Protein AF-V7I4C3-F1 (afdb_monomer_lite)

Secondary structure (DSSP, 8-state):
--EEEEE-TTS-EEEEEPPTTS-EEE-TTT--EEE-S-HHHHHHHHHHS-TT-GGGTS-HHHHHHHHHHHHHHHHHHS---

Radius of gyration: 18.16 Å; chains: 1; bounding box: 33×25×61 Å

Foldseek 3Di:
DDWDWDQDPVRDTDTHDDDQFPDWQQAPPPRDTHRRNDPVVVVVVCVPDDVPDCVRNHDPVVVVVVVVVVVVVVVVPPPDD

Sequence (81 aa):
MLYVRTDSENGVTTFTPIKNNNVYIHCLKCNRMEQVVDLLDFVAELGEANLEAKTFDICHECFEEECRLEEEYLEKQKPGK

Structure (mmCIF, N/CA/C/O backbone):
data_AF-V7I4C3-F1
#
_entry.id   AF-V7I4C3-F1
#
loop_
_atom_site.group_PDB
_atom_site.id
_atom_site.type_symbol
_atom_site.label_atom_id
_atom_site.label_alt_id
_atom_site.label_comp_id
_atom_site.label_asym_id
_atom_site.label_entity_id
_atom_site.label_seq_id
_atom_site.pdbx_PDB_ins_code
_atom_site.Cartn_x
_atom_site.Cartn_y
_atom_site.Cartn_z
_atom_site.occupancy
_atom_site.B_iso_or_equiv
_atom_site.auth_seq_id
_atom_site.auth_comp_id
_atom_site.auth_asym_id
_atom_site.auth_atom_id
_atom_site.pdbx_PDB_model_num
ATOM 1 N N . MET A 1 1 ? 14.486 6.161 -5.981 1.00 69.19 1 MET A N 1
ATOM 2 C CA . MET A 1 1 ? 13.851 5.997 -7.310 1.00 69.19 1 MET A CA 1
ATOM 3 C C . MET A 1 1 ? 13.598 4.516 -7.528 1.00 69.19 1 MET A C 1
ATOM 5 O O . MET A 1 1 ? 14.543 3.749 -7.390 1.00 69.19 1 MET A O 1
ATOM 9 N N . LEU A 1 2 ? 12.347 4.127 -7.786 1.00 74.44 2 LEU A N 1
ATOM 10 C CA . LEU A 1 2 ? 11.908 2.730 -7.895 1.00 74.44 2 LEU A CA 1
ATOM 11 C C . LEU A 1 2 ? 11.709 2.319 -9.360 1.00 74.44 2 LEU A C 1
ATOM 13 O O . LEU A 1 2 ? 11.354 3.147 -10.202 1.00 74.44 2 LEU A O 1
ATOM 17 N N . TYR A 1 3 ? 11.918 1.036 -9.650 1.00 81.31 3 TYR A N 1
ATOM 18 C CA . TYR A 1 3 ? 11.748 0.447 -10.979 1.00 81.31 3 TYR A CA 1
ATOM 19 C C . TYR A 1 3 ? 10.959 -0.856 -10.876 1.00 81.31 3 TYR A C 1
ATOM 21 O O . TYR A 1 3 ? 11.224 -1.659 -9.983 1.00 81.31 3 TYR A O 1
ATOM 29 N N . VAL A 1 4 ? 10.048 -1.098 -11.820 1.00 81.19 4 VAL A N 1
ATOM 30 C CA . VAL A 1 4 ? 9.460 -2.429 -12.024 1.00 81.19 4 VAL A CA 1
ATOM 31 C C . VAL A 1 4 ? 10.329 -3.174 -13.021 1.00 81.19 4 VAL A C 1
ATOM 33 O O . VAL A 1 4 ? 10.533 -2.708 -14.146 1.00 81.19 4 VAL A O 1
ATOM 36 N N . ARG A 1 5 ? 10.831 -4.338 -12.609 1.00 87.12 5 ARG A N 1
ATOM 37 C CA . ARG A 1 5 ? 11.392 -5.321 -13.529 1.00 87.12 5 ARG A CA 1
ATOM 38 C C . ARG A 1 5 ? 10.238 -6.116 -14.129 1.00 87.12 5 ARG A C 1
ATOM 40 O O . ARG A 1 5 ? 9.464 -6.713 -13.390 1.00 87.12 5 ARG A O 1
ATOM 47 N N . THR A 1 6 ? 10.140 -6.136 -15.451 1.00 87.38 6 THR A N 1
ATOM 48 C CA . THR A 1 6 ? 9.228 -7.033 -16.166 1.00 87.38 6 THR A CA 1
ATOM 49 C C . THR A 1 6 ? 10.044 -8.011 -16.993 1.00 87.38 6 THR A C 1
ATOM 51 O O . THR A 1 6 ? 10.932 -7.609 -17.747 1.00 87.38 6 THR A O 1
ATOM 54 N N . ASP A 1 7 ? 9.762 -9.298 -16.827 1.00 90.06 7 ASP A N 1
ATOM 55 C CA . ASP A 1 7 ? 10.338 -10.360 -17.639 1.00 90.06 7 ASP A CA 1
ATOM 56 C C . ASP A 1 7 ? 9.246 -10.851 -18.592 1.00 90.06 7 ASP A C 1
ATOM 58 O O . ASP A 1 7 ? 8.216 -11.375 -18.169 1.00 90.06 7 ASP A O 1
ATOM 62 N N . SER A 1 8 ? 9.434 -10.605 -19.886 1.00 87.06 8 SER A N 1
ATOM 63 C CA . SER A 1 8 ? 8.512 -11.091 -20.916 1.00 87.06 8 SER A CA 1
ATOM 64 C C . SER A 1 8 ? 8.710 -12.586 -21.171 1.00 87.06 8 SER A C 1
ATOM 66 O O . SER A 1 8 ? 9.809 -13.113 -20.999 1.00 87.06 8 SER A O 1
ATOM 68 N N . GLU A 1 9 ? 7.674 -13.259 -21.678 1.00 88.44 9 GLU A N 1
ATOM 69 C CA . GLU A 1 9 ? 7.742 -14.679 -22.070 1.00 88.44 9 GLU A CA 1
ATOM 70 C C . GLU A 1 9 ? 8.842 -14.960 -23.111 1.00 88.44 9 GLU A C 1
ATOM 72 O O . GLU A 1 9 ? 9.398 -16.053 -23.161 1.00 88.44 9 GLU A O 1
ATOM 77 N N . ASN A 1 10 ? 9.223 -13.945 -23.892 1.00 90.06 10 ASN A N 1
ATOM 78 C CA . ASN A 1 10 ? 10.289 -14.019 -24.892 1.00 90.06 10 ASN A CA 1
ATOM 79 C C . ASN A 1 10 ? 11.704 -13.839 -24.301 1.00 90.06 10 ASN A C 1
ATOM 81 O O . ASN A 1 10 ? 12.672 -13.731 -25.053 1.00 90.06 10 ASN A O 1
ATOM 85 N N . GLY A 1 11 ? 11.843 -13.755 -22.974 1.00 88.88 11 GLY A N 1
ATOM 86 C CA . GLY A 1 11 ? 13.129 -13.614 -22.283 1.00 88.88 11 GLY A CA 1
ATOM 87 C C . GLY A 1 11 ? 13.711 -12.198 -22.282 1.00 88.88 11 GLY A C 1
ATOM 88 O O . GLY A 1 11 ? 14.846 -12.002 -21.851 1.00 88.88 11 GLY A O 1
ATOM 89 N N . VAL A 1 12 ? 12.958 -11.194 -22.747 1.00 92.19 12 VAL A N 1
ATOM 90 C CA . VAL A 1 12 ? 13.369 -9.787 -22.647 1.00 92.19 12 VAL A CA 1
ATOM 91 C C . VAL A 1 12 ? 13.018 -9.267 -21.260 1.00 92.19 12 VAL A C 1
ATOM 93 O O . VAL A 1 12 ? 11.840 -9.238 -20.894 1.00 92.19 12 VAL A O 1
ATOM 96 N N . THR A 1 13 ? 14.038 -8.819 -20.531 1.00 92.69 13 THR A N 1
ATOM 97 C CA . THR A 1 13 ? 13.892 -8.082 -19.275 1.00 92.69 13 THR A CA 1
ATOM 98 C C . THR A 1 13 ? 13.864 -6.583 -19.555 1.00 92.69 13 THR A C 1
ATOM 100 O O . THR A 1 13 ? 14.772 -6.052 -20.198 1.00 92.69 13 THR A O 1
ATOM 103 N N . THR A 1 14 ? 12.861 -5.878 -19.033 1.00 90.00 14 THR A N 1
ATOM 104 C CA . THR A 1 14 ? 12.829 -4.410 -19.054 1.00 90.00 14 THR A CA 1
ATOM 105 C C . THR A 1 14 ? 12.702 -3.837 -17.648 1.00 90.00 14 THR A C 1
ATOM 107 O O . THR A 1 14 ? 12.096 -4.441 -16.764 1.00 90.00 14 THR A O 1
ATOM 110 N N . PHE A 1 15 ? 13.298 -2.662 -17.444 1.00 87.69 15 PHE A N 1
ATOM 111 C CA . PHE A 1 15 ? 13.203 -1.901 -16.202 1.00 87.69 15 PHE A CA 1
ATOM 112 C C . PHE A 1 15 ? 12.465 -0.600 -16.487 1.00 87.69 15 PHE A C 1
ATOM 114 O O . PHE A 1 15 ? 12.989 0.288 -17.162 1.00 87.69 15 PHE A O 1
ATOM 121 N N . THR A 1 16 ? 11.239 -0.483 -15.986 1.00 83.88 16 THR A N 1
ATOM 122 C CA . THR A 1 16 ? 10.422 0.720 -16.164 1.00 83.88 16 THR A CA 1
ATOM 123 C C . THR A 1 16 ? 10.464 1.557 -14.888 1.00 83.88 16 THR A C 1
ATOM 125 O O . THR A 1 16 ? 10.133 1.035 -13.821 1.00 83.88 16 THR A O 1
ATOM 128 N N . PRO A 1 17 ? 10.871 2.840 -14.952 1.00 81.75 17 PRO A N 1
ATOM 129 C CA . PRO A 1 17 ? 10.858 3.703 -13.780 1.00 81.75 17 PRO A CA 1
ATOM 130 C C . PRO A 1 17 ? 9.418 3.966 -13.346 1.00 81.75 17 PRO A C 1
ATOM 132 O O . PRO A 1 17 ? 8.576 4.352 -14.162 1.00 81.75 17 PRO A O 1
ATOM 135 N N . ILE A 1 18 ? 9.152 3.816 -12.052 1.00 77.38 18 ILE A N 1
ATOM 136 C CA . ILE A 1 18 ? 7.874 4.216 -11.475 1.00 77.38 18 ILE A CA 1
ATOM 137 C C . ILE A 1 18 ? 7.966 5.701 -11.129 1.00 77.38 18 ILE A C 1
ATOM 139 O O . ILE A 1 18 ? 8.839 6.121 -10.369 1.00 77.38 18 ILE A O 1
ATOM 143 N N . LYS A 1 19 ? 7.086 6.508 -11.721 1.00 70.75 19 LYS A N 1
ATOM 144 C CA . LYS A 1 19 ? 6.933 7.932 -11.392 1.00 70.75 19 LYS A CA 1
ATOM 145 C C . LYS A 1 19 ? 5.737 8.092 -10.452 1.00 70.75 19 LYS A C 1
ATOM 147 O O . LYS A 1 19 ? 4.752 7.379 -10.634 1.00 70.75 19 LYS A O 1
ATOM 152 N N . ASN A 1 20 ? 5.794 9.063 -9.535 1.00 62.59 20 ASN A N 1
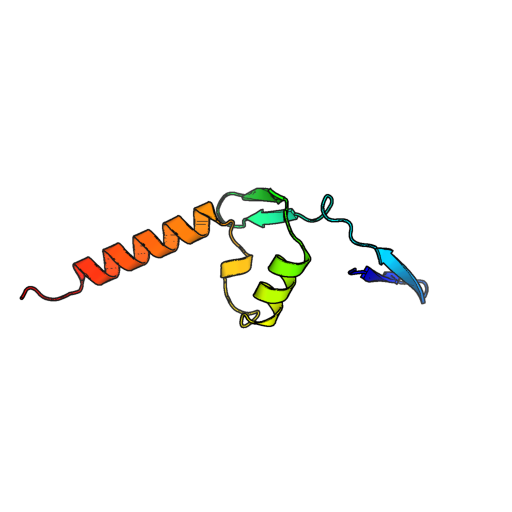ATOM 153 C CA . ASN A 1 20 ? 4.794 9.320 -8.476 1.00 62.59 20 ASN A CA 1
ATOM 154 C C . ASN A 1 20 ? 3.350 9.630 -8.951 1.00 62.59 20 ASN A C 1
ATOM 156 O O . ASN A 1 20 ? 2.509 9.986 -8.143 1.00 62.59 20 ASN A O 1
ATOM 160 N N . ASN A 1 21 ? 3.014 9.460 -10.232 1.00 66.25 21 ASN A N 1
ATOM 161 C CA . ASN A 1 21 ? 1.685 9.772 -10.770 1.00 66.25 21 ASN A CA 1
ATOM 162 C C . ASN A 1 21 ? 0.984 8.604 -11.474 1.00 66.25 21 ASN A C 1
ATOM 164 O O . ASN A 1 21 ? -0.085 8.802 -12.038 1.00 66.25 21 ASN A O 1
ATOM 168 N N . ASN A 1 22 ? 1.573 7.405 -11.468 1.00 73.38 22 ASN A N 1
ATOM 169 C CA . ASN A 1 22 ? 1.035 6.260 -12.214 1.00 73.38 22 ASN A CA 1
ATOM 170 C C . ASN A 1 22 ? 0.745 5.040 -11.327 1.00 73.38 22 ASN A C 1
ATOM 172 O O . ASN A 1 22 ? 0.511 3.953 -11.852 1.00 73.38 22 ASN A O 1
ATOM 176 N N . VAL A 1 23 ? 0.804 5.194 -10.003 1.00 78.31 23 VAL A N 1
ATOM 177 C CA . VAL A 1 23 ? 0.526 4.113 -9.052 1.00 78.31 23 VAL A CA 1
ATOM 178 C C . VAL A 1 23 ? -0.788 4.403 -8.354 1.00 78.31 23 VAL A C 1
ATOM 180 O O . VAL A 1 23 ? -1.003 5.505 -7.851 1.00 78.31 23 VAL A O 1
ATOM 183 N N . TYR A 1 24 ? -1.654 3.398 -8.342 1.00 81.69 24 TYR A N 1
ATOM 184 C CA . TYR A 1 24 ? -2.977 3.475 -7.753 1.00 81.69 24 TYR A CA 1
ATOM 185 C C . TYR A 1 24 ? -3.234 2.229 -6.915 1.00 81.69 24 TYR A C 1
ATOM 187 O O . TYR A 1 24 ? -2.843 1.129 -7.308 1.00 81.69 24 TYR A O 1
ATOM 195 N N . ILE A 1 25 ? -3.924 2.409 -5.797 1.00 80.94 25 ILE A N 1
ATOM 196 C CA . ILE A 1 25 ? -4.450 1.333 -4.964 1.00 80.94 25 ILE A CA 1
ATOM 197 C C . ILE A 1 25 ? -5.898 1.104 -5.377 1.00 80.94 25 ILE A C 1
ATOM 199 O O . ILE A 1 25 ? -6.680 2.051 -5.478 1.00 80.94 25 ILE A O 1
ATOM 203 N N . HIS A 1 26 ? -6.255 -0.155 -5.613 1.00 87.44 26 HIS A N 1
ATOM 204 C CA . HIS A 1 26 ? -7.637 -0.559 -5.824 1.00 87.44 26 HIS A CA 1
ATOM 205 C C . HIS A 1 26 ? -8.232 -1.031 -4.499 1.00 87.44 26 HIS A C 1
ATOM 207 O O . HIS A 1 26 ? -7.841 -2.076 -3.989 1.00 87.44 26 HIS A O 1
ATOM 213 N N . CYS A 1 27 ? -9.187 -0.282 -3.952 1.00 88.81 27 CYS A N 1
ATOM 214 C CA . CYS A 1 27 ? -9.869 -0.675 -2.725 1.00 88.81 27 CYS A CA 1
ATOM 215 C C . CYS A 1 27 ? -10.894 -1.780 -3.004 1.00 88.81 27 CYS A C 1
ATOM 217 O O . CYS A 1 27 ? -11.913 -1.523 -3.636 1.00 88.81 27 CYS A O 1
ATOM 219 N N . LEU A 1 28 ? -10.699 -2.978 -2.458 1.00 89.19 28 LEU A N 1
ATOM 220 C CA . LEU A 1 28 ? -11.607 -4.120 -2.616 1.00 89.19 28 LEU A CA 1
ATOM 221 C C . LEU A 1 28 ? -12.952 -3.956 -1.886 1.00 89.19 28 LEU A C 1
ATOM 223 O O . LEU A 1 28 ? -13.887 -4.711 -2.145 1.00 89.19 28 LEU A O 1
ATOM 227 N N . LYS A 1 29 ? -13.072 -2.975 -0.979 1.00 89.50 29 LYS A N 1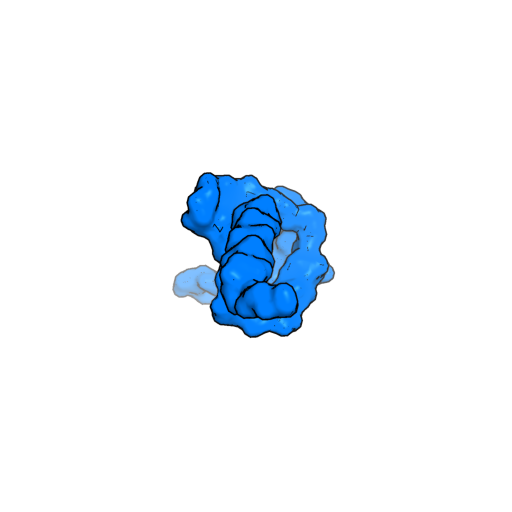
ATOM 228 C CA . LYS A 1 29 ? -14.306 -2.708 -0.219 1.00 89.50 29 LYS A CA 1
ATOM 229 C C . LYS A 1 29 ? -15.254 -1.750 -0.936 1.00 89.50 29 LYS A C 1
ATOM 231 O O . LYS A 1 29 ? -16.455 -2.002 -0.988 1.00 89.50 29 LYS A O 1
ATOM 236 N N . CYS A 1 30 ? -14.735 -0.647 -1.477 1.00 92.88 30 CYS A N 1
ATOM 237 C CA . CYS A 1 30 ? -15.543 0.376 -2.153 1.00 92.88 30 CYS A CA 1
ATOM 238 C C . CYS A 1 30 ? -15.293 0.469 -3.668 1.00 92.88 30 CYS A C 1
ATOM 240 O O . CYS A 1 30 ? -15.938 1.277 -4.334 1.00 92.88 30 CYS A O 1
ATOM 242 N N . ASN A 1 31 ? -14.382 -0.348 -4.212 1.00 90.75 31 ASN A N 1
ATOM 243 C CA . ASN A 1 31 ? -13.970 -0.401 -5.622 1.00 90.75 31 ASN A CA 1
ATOM 244 C C . ASN A 1 31 ? -13.431 0.924 -6.189 1.00 90.75 31 ASN A C 1
ATOM 246 O O . ASN A 1 31 ? -13.379 1.113 -7.406 1.00 90.75 31 ASN A O 1
ATOM 250 N N . ARG A 1 32 ? -13.033 1.868 -5.326 1.00 91.00 32 ARG A N 1
ATOM 251 C CA . ARG A 1 32 ? -12.385 3.112 -5.757 1.00 91.00 32 ARG A CA 1
ATOM 252 C C . ARG A 1 32 ? -10.901 2.874 -6.024 1.00 91.00 32 ARG A C 1
ATOM 254 O O . ARG A 1 32 ? -10.257 2.068 -5.354 1.00 91.00 32 ARG A O 1
ATOM 261 N N . MET A 1 33 ? -10.385 3.614 -7.000 1.00 88.38 33 MET A N 1
ATOM 262 C CA . MET A 1 33 ? -8.960 3.704 -7.299 1.00 88.38 33 MET A CA 1
ATOM 263 C C . MET A 1 33 ? -8.421 4.984 -6.673 1.00 88.38 33 MET A C 1
ATOM 265 O O . MET A 1 33 ? -8.860 6.073 -7.046 1.00 88.38 33 MET A O 1
ATOM 269 N N . GLU A 1 34 ? -7.478 4.863 -5.749 1.00 83.81 34 GLU A N 1
ATOM 270 C CA . GLU A 1 34 ? -6.835 6.011 -5.111 1.00 83.81 34 GLU A CA 1
ATOM 271 C C . GLU A 1 34 ? -5.387 6.111 -5.554 1.00 83.81 34 GLU A C 1
ATOM 273 O O . GLU A 1 34 ? -4.668 5.116 -5.628 1.00 83.81 34 GLU A O 1
ATOM 278 N N . GLN A 1 35 ? -4.969 7.320 -5.913 1.00 83.75 35 GLN A N 1
ATOM 279 C CA . GLN A 1 35 ? -3.604 7.556 -6.347 1.00 83.75 35 GLN A CA 1
ATOM 280 C C . GLN A 1 35 ? -2.668 7.525 -5.141 1.00 83.75 35 GLN A C 1
ATOM 282 O O . GLN A 1 35 ? -2.915 8.195 -4.140 1.00 83.75 35 GLN A O 1
ATOM 287 N N . VAL A 1 36 ? -1.553 6.811 -5.273 1.00 79.81 36 VAL A N 1
ATOM 288 C CA . VAL A 1 36 ? -0.472 6.857 -4.287 1.00 79.81 36 VAL A CA 1
ATOM 289 C C . VAL A 1 36 ? 0.289 8.168 -4.467 1.00 79.81 36 VAL A C 1
ATOM 291 O O . VAL A 1 36 ? 0.921 8.382 -5.503 1.00 79.81 36 VAL A O 1
ATOM 294 N N . VAL A 1 37 ? 0.194 9.059 -3.477 1.00 73.75 37 VAL A N 1
ATOM 295 C CA . VAL A 1 37 ? 0.787 10.409 -3.520 1.00 73.75 37 VAL A CA 1
ATOM 296 C C . VAL A 1 37 ? 2.305 10.363 -3.318 1.00 73.75 37 VAL A C 1
ATOM 298 O O . VAL A 1 37 ? 3.040 11.033 -4.046 1.00 73.75 37 VAL A O 1
ATOM 301 N N . ASP A 1 38 ? 2.777 9.533 -2.384 1.00 78.06 38 ASP A N 1
ATOM 302 C CA . ASP A 1 38 ? 4.199 9.250 -2.189 1.00 78.06 38 ASP A CA 1
ATOM 303 C C . ASP A 1 38 ? 4.455 7.743 -2.227 1.00 78.06 38 ASP A C 1
ATOM 305 O O . ASP A 1 38 ? 4.060 6.980 -1.348 1.00 78.06 38 ASP A O 1
ATOM 309 N N . LEU A 1 39 ? 5.111 7.309 -3.300 1.00 75.88 39 LEU A N 1
ATOM 310 C CA . LEU A 1 39 ? 5.413 5.906 -3.523 1.00 75.88 39 LEU A CA 1
ATOM 311 C C . LEU A 1 39 ? 6.472 5.367 -2.554 1.00 75.88 39 LEU A C 1
ATOM 313 O O . LEU A 1 39 ? 6.463 4.174 -2.267 1.00 75.88 39 LEU A O 1
ATOM 317 N N . LEU A 1 40 ? 7.418 6.197 -2.107 1.00 76.56 40 LEU A N 1
ATOM 318 C CA . LEU A 1 40 ? 8.481 5.733 -1.217 1.00 76.56 40 LEU A CA 1
ATOM 319 C C . LEU A 1 40 ? 7.938 5.497 0.186 1.00 76.56 40 LEU A C 1
ATOM 321 O O . LEU A 1 40 ? 8.238 4.451 0.754 1.00 76.56 40 LEU A O 1
ATOM 325 N N . ASP A 1 41 ? 7.107 6.412 0.680 1.00 76.81 41 ASP A N 1
ATOM 326 C CA . ASP A 1 41 ? 6.433 6.248 1.970 1.00 76.81 41 ASP A CA 1
ATOM 327 C C . ASP A 1 41 ? 5.501 5.032 1.931 1.00 76.81 41 ASP A C 1
ATOM 329 O O . ASP A 1 41 ? 5.595 4.154 2.784 1.00 76.81 41 ASP A O 1
ATOM 333 N N . PHE A 1 42 ? 4.712 4.886 0.862 1.00 75.25 42 PHE A N 1
ATOM 334 C CA . PHE A 1 42 ? 3.847 3.718 0.681 1.00 75.25 42 PHE A CA 1
ATOM 335 C C . PHE A 1 42 ? 4.622 2.387 0.655 1.00 75.25 42 PHE A C 1
ATOM 337 O O . PHE A 1 42 ? 4.198 1.394 1.244 1.00 75.25 42 PHE A O 1
ATOM 344 N N . VAL A 1 43 ? 5.780 2.337 -0.014 1.00 75.12 43 VAL A N 1
ATOM 345 C CA . VAL A 1 43 ? 6.624 1.128 -0.047 1.00 75.12 43 VAL A CA 1
ATOM 346 C C . VAL A 1 43 ? 7.323 0.878 1.291 1.00 75.12 43 VAL A C 1
ATOM 348 O O . VAL A 1 43 ? 7.529 -0.281 1.647 1.00 75.12 43 VAL A O 1
ATOM 351 N N . ALA A 1 44 ? 7.685 1.924 2.035 1.00 75.94 44 ALA A N 1
ATOM 352 C CA . ALA A 1 44 ? 8.227 1.779 3.382 1.00 75.94 44 ALA A CA 1
ATOM 353 C C . ALA A 1 44 ? 7.182 1.161 4.324 1.00 75.94 44 ALA A C 1
ATOM 355 O O . ALA A 1 44 ? 7.481 0.169 4.985 1.00 75.94 44 ALA A O 1
ATOM 356 N N . GLU A 1 45 ? 5.940 1.651 4.288 1.00 72.06 45 GLU A N 1
ATOM 357 C CA . GLU A 1 45 ? 4.814 1.072 5.032 1.00 72.06 45 GLU A CA 1
ATOM 358 C C . GLU A 1 45 ? 4.559 -0.393 4.641 1.00 72.06 45 GLU A C 1
ATOM 360 O O . GLU A 1 45 ? 4.380 -1.244 5.512 1.00 72.06 45 GLU A O 1
ATOM 365 N N . LEU A 1 46 ? 4.618 -0.723 3.344 1.00 69.31 46 LEU A N 1
ATOM 366 C CA . LEU A 1 46 ? 4.526 -2.106 2.850 1.00 69.31 46 LEU A CA 1
ATOM 367 C C . LEU A 1 46 ? 5.668 -3.005 3.341 1.00 69.31 46 LEU A C 1
ATOM 369 O O . LEU A 1 46 ? 5.459 -4.196 3.555 1.00 69.31 46 LEU A O 1
ATOM 373 N N . GLY A 1 47 ? 6.882 -2.465 3.450 1.00 66.00 47 GLY A N 1
ATOM 374 C CA . GLY A 1 47 ? 8.068 -3.208 3.876 1.00 66.00 47 GLY A CA 1
ATOM 375 C C . GLY A 1 47 ? 8.112 -3.471 5.381 1.00 66.00 47 GLY A C 1
ATOM 376 O O . GLY A 1 47 ? 8.697 -4.466 5.808 1.00 66.00 47 GLY A O 1
ATOM 377 N N . GLU A 1 48 ? 7.499 -2.593 6.174 1.00 62.66 48 GLU A N 1
ATOM 378 C CA . GLU A 1 48 ? 7.380 -2.734 7.628 1.00 62.66 48 GLU A CA 1
ATOM 379 C C . GLU A 1 48 ? 6.148 -3.547 8.043 1.00 62.66 48 GLU A C 1
ATOM 381 O O . GLU A 1 48 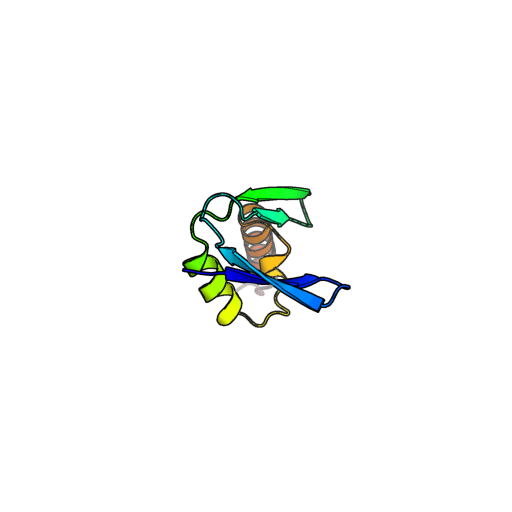? 6.167 -4.231 9.070 1.00 62.66 48 GLU A O 1
ATOM 386 N N . ALA A 1 49 ? 5.083 -3.521 7.242 1.00 55.50 49 ALA A N 1
ATOM 387 C CA . ALA A 1 49 ? 3.903 -4.328 7.485 1.00 55.50 49 ALA A CA 1
ATOM 388 C C . ALA A 1 49 ? 4.141 -5.800 7.122 1.00 55.50 49 ALA A C 1
ATOM 390 O O . ALA A 1 49 ? 4.699 -6.140 6.079 1.00 55.50 49 ALA A O 1
ATOM 391 N N . ASN A 1 50 ? 3.627 -6.711 7.953 1.00 56.31 50 ASN A N 1
ATOM 392 C CA . ASN A 1 50 ? 3.390 -8.080 7.506 1.00 56.31 50 ASN A CA 1
ATOM 393 C C . ASN A 1 50 ? 2.520 -8.011 6.242 1.00 56.31 50 ASN A C 1
ATOM 395 O O . ASN A 1 50 ? 1.387 -7.545 6.317 1.00 56.31 50 ASN A O 1
ATOM 399 N N . LEU A 1 51 ? 3.026 -8.489 5.103 1.00 52.34 51 LEU A N 1
ATOM 400 C CA . LEU A 1 51 ? 2.341 -8.480 3.796 1.00 52.34 51 LEU A CA 1
ATOM 401 C C . LEU A 1 51 ? 0.987 -9.229 3.787 1.00 52.34 51 LEU A C 1
ATOM 403 O O . LEU A 1 51 ? 0.271 -9.193 2.793 1.00 52.34 51 LEU A O 1
ATOM 407 N N . GLU A 1 52 ? 0.631 -9.907 4.882 1.00 52.69 52 GLU A N 1
ATOM 408 C CA . GLU A 1 52 ? -0.684 -10.516 5.127 1.00 52.69 52 GLU A CA 1
ATOM 409 C C . GLU A 1 52 ? -1.716 -9.535 5.722 1.00 52.69 52 GLU A C 1
ATOM 411 O O . GLU A 1 52 ? -2.875 -9.897 5.939 1.00 52.69 52 GLU A O 1
ATOM 416 N N . ALA A 1 53 ? -1.319 -8.299 6.027 1.00 54.72 53 ALA A N 1
ATOM 417 C CA . ALA A 1 53 ? -2.205 -7.304 6.603 1.00 54.72 53 ALA A CA 1
ATOM 418 C C . ALA A 1 53 ? -3.175 -6.764 5.538 1.00 54.72 53 ALA A C 1
ATOM 420 O O . ALA A 1 53 ? -2.774 -6.163 4.541 1.00 54.72 53 ALA A O 1
ATOM 421 N N . LYS A 1 54 ? -4.479 -6.931 5.797 1.00 56.56 54 LYS A N 1
ATOM 422 C CA . LYS A 1 54 ? -5.605 -6.412 4.990 1.00 56.56 54 LYS A CA 1
ATOM 423 C C . LYS A 1 54 ? -5.573 -4.896 4.752 1.00 56.56 54 LYS A C 1
ATOM 425 O O . LYS A 1 54 ? -6.358 -4.387 3.957 1.00 56.56 54 LYS A O 1
ATOM 430 N N . THR A 1 55 ? -4.686 -4.176 5.435 1.00 61.50 55 THR A N 1
ATOM 431 C CA . THR A 1 55 ? -4.458 -2.732 5.312 1.00 61.50 55 THR A CA 1
ATOM 432 C C . THR A 1 55 ? -4.181 -2.278 3.883 1.00 61.50 55 THR A C 1
ATOM 434 O O . THR A 1 55 ? -4.487 -1.138 3.560 1.00 61.50 55 THR A O 1
ATOM 437 N N . PHE A 1 56 ? -3.649 -3.145 3.017 1.00 65.56 56 PHE A N 1
ATOM 438 C CA . PHE A 1 56 ? -3.312 -2.773 1.635 1.00 65.56 56 PHE A CA 1
ATOM 439 C C . PHE A 1 56 ? -4.408 -3.080 0.611 1.00 65.56 56 PHE A C 1
ATOM 441 O O . PHE A 1 56 ? -4.323 -2.627 -0.530 1.00 65.56 56 PHE A O 1
ATOM 448 N N . ASP A 1 57 ? -5.443 -3.817 1.015 1.00 77.44 57 ASP A N 1
ATOM 449 C CA . ASP A 1 57 ? -6.558 -4.196 0.143 1.00 77.44 57 ASP A CA 1
ATOM 450 C C . ASP A 1 57 ? -7.688 -3.161 0.149 1.00 77.44 57 ASP A C 1
ATOM 452 O O . ASP A 1 57 ? -8.611 -3.235 -0.664 1.00 77.44 57 ASP A O 1
ATOM 456 N N . ILE A 1 58 ? -7.660 -2.200 1.073 1.00 85.00 58 ILE A N 1
ATOM 457 C CA . ILE A 1 58 ? -8.699 -1.183 1.230 1.00 85.00 58 ILE A CA 1
ATOM 458 C C . ILE A 1 58 ? -8.089 0.216 1.261 1.00 85.00 58 ILE A C 1
ATOM 460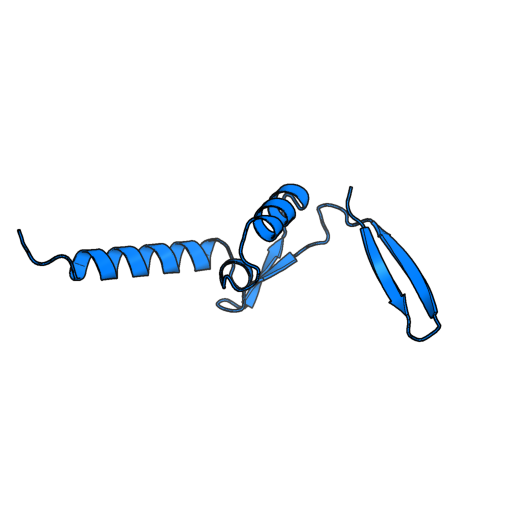 O O . ILE A 1 58 ? -6.939 0.401 1.641 1.00 85.00 58 ILE A O 1
ATOM 464 N N . CYS A 1 59 ? -8.853 1.220 0.83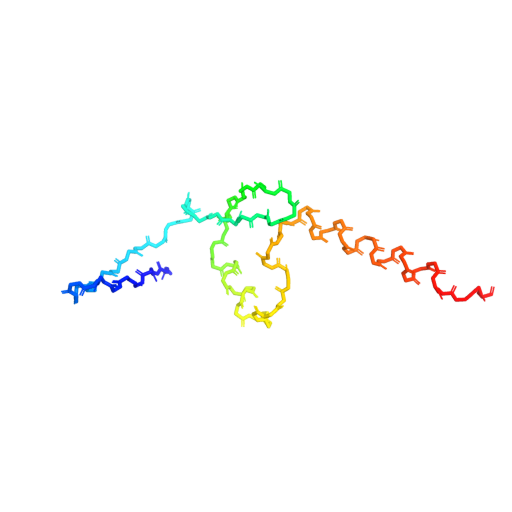0 1.00 85.44 59 CYS A N 1
ATOM 465 C CA . CYS A 1 59 ? -8.387 2.600 0.876 1.00 85.44 59 CYS A CA 1
ATOM 466 C C . CYS A 1 59 ? -8.397 3.173 2.294 1.00 85.44 59 CYS A C 1
ATOM 468 O O . CYS A 1 59 ? -9.067 2.639 3.181 1.00 85.44 59 CYS A O 1
ATOM 470 N N . HIS A 1 60 ? -7.712 4.305 2.470 1.00 82.69 60 HIS A N 1
ATOM 471 C CA . HIS A 1 60 ? -7.559 4.972 3.760 1.00 82.69 60 HIS A CA 1
ATOM 472 C C . HIS A 1 60 ? -8.906 5.241 4.447 1.00 82.69 60 HIS A C 1
ATOM 474 O O . HIS A 1 60 ? -9.103 4.812 5.577 1.00 82.69 60 HIS A O 1
ATOM 480 N N . GLU A 1 61 ? -9.882 5.819 3.734 1.00 87.25 61 GLU A N 1
ATOM 481 C CA . GLU A 1 61 ? -11.225 6.073 4.287 1.00 87.25 61 GLU A CA 1
ATOM 482 C C . GLU A 1 61 ? -11.924 4.782 4.758 1.00 87.25 61 GLU A C 1
ATOM 484 O O . GLU A 1 61 ? -12.619 4.757 5.771 1.00 87.25 61 GLU A O 1
ATOM 489 N N . CYS A 1 62 ? -11.761 3.687 4.010 1.00 89.25 62 CYS A N 1
ATOM 490 C CA . CYS A 1 62 ? -12.352 2.397 4.362 1.00 89.25 62 CYS A CA 1
ATOM 491 C C . CYS A 1 62 ? -11.672 1.757 5.572 1.00 89.25 62 CYS A C 1
ATOM 493 O O . CYS A 1 62 ? -12.355 1.080 6.340 1.00 89.25 62 CYS A O 1
ATOM 495 N N . PHE A 1 63 ? -10.361 1.955 5.710 1.00 86.25 63 PHE A N 1
ATOM 496 C CA . PHE A 1 63 ? -9.579 1.490 6.846 1.00 86.25 63 PHE A CA 1
ATOM 497 C C . PHE A 1 63 ? -9.928 2.268 8.118 1.00 86.25 63 PHE A C 1
ATOM 499 O O . PHE A 1 63 ? -10.234 1.650 9.133 1.00 86.25 63 PHE A O 1
ATOM 506 N N . GLU A 1 64 ? -9.995 3.601 8.049 1.00 87.38 64 GLU A N 1
ATOM 507 C CA . GLU A 1 64 ? -10.418 4.443 9.176 1.00 87.38 64 GLU A CA 1
ATOM 508 C C . GLU A 1 64 ? -11.809 4.056 9.694 1.00 87.38 64 GLU A C 1
ATOM 510 O O . GLU A 1 64 ? -12.027 3.962 10.903 1.00 87.38 64 GLU A O 1
ATOM 515 N N . GLU A 1 65 ? -12.746 3.772 8.784 1.00 89.56 65 GLU A N 1
ATOM 516 C CA . GLU A 1 65 ? -14.079 3.301 9.156 1.00 89.56 65 GLU A CA 1
ATOM 517 C C . GLU A 1 65 ? -14.030 1.957 9.900 1.00 89.56 65 GLU A C 1
ATOM 519 O O . GLU A 1 65 ? -14.760 1.773 10.873 1.00 89.56 65 GLU A O 1
ATOM 524 N N . GLU A 1 66 ? -13.178 1.015 9.481 1.00 87.31 66 GLU A N 1
ATOM 525 C CA . GLU A 1 66 ? -13.018 -0.266 10.186 1.00 87.31 66 GLU A CA 1
ATOM 526 C C . GLU A 1 66 ? -12.415 -0.080 11.571 1.00 87.31 66 GLU A C 1
ATOM 528 O O . GLU A 1 66 ? -12.961 -0.622 12.532 1.00 87.31 66 GLU A O 1
ATOM 533 N N . CYS A 1 67 ? -11.372 0.742 11.699 1.00 86.62 67 CYS A N 1
ATOM 534 C CA . CYS A 1 67 ? -10.789 1.068 12.997 1.00 86.62 67 CYS A CA 1
ATOM 535 C C . CYS A 1 67 ? -11.835 1.669 13.942 1.00 86.62 67 CYS A C 1
ATOM 537 O O . CYS A 1 67 ? -11.961 1.218 15.079 1.00 86.62 67 CYS A O 1
ATOM 539 N N . ARG A 1 68 ? -12.656 2.616 13.466 1.00 91.50 68 ARG A N 1
ATOM 540 C CA . ARG A 1 68 ? -13.731 3.208 14.277 1.00 91.50 68 ARG A CA 1
ATOM 541 C C . ARG A 1 68 ? -14.755 2.163 14.724 1.00 91.50 68 ARG A C 1
ATOM 543 O O . ARG A 1 68 ? -15.179 2.163 15.878 1.00 91.50 68 ARG A O 1
ATOM 550 N N . LEU A 1 69 ? -15.166 1.270 13.824 1.00 87.75 69 LEU A N 1
ATOM 551 C CA . LEU A 1 69 ? -16.124 0.207 14.145 1.00 87.75 69 LEU A CA 1
ATOM 552 C C . LEU A 1 69 ? -15.556 -0.789 15.168 1.00 87.75 69 LEU A C 1
ATOM 554 O O . LEU A 1 69 ? -16.287 -1.231 16.059 1.00 87.75 69 LEU A O 1
ATOM 558 N N . GLU A 1 70 ? -14.270 -1.129 15.068 1.00 88.38 70 GLU A N 1
ATOM 559 C CA . GLU A 1 70 ? -13.578 -1.970 16.047 1.00 88.38 70 GLU A CA 1
ATOM 560 C C . GLU A 1 70 ? -13.479 -1.288 17.415 1.00 88.38 70 GLU A C 1
ATOM 562 O O . GLU A 1 70 ? -13.795 -1.911 18.431 1.00 88.38 70 GLU A O 1
ATOM 567 N N . GLU A 1 71 ? -13.118 -0.005 17.454 1.00 89.69 71 GLU A N 1
ATOM 568 C CA . GLU A 1 71 ? -13.079 0.789 18.684 1.00 89.69 71 GLU A CA 1
ATOM 569 C C . GLU A 1 71 ? -14.448 0.821 19.374 1.00 89.69 71 GLU A C 1
ATOM 571 O O . GLU A 1 71 ? -14.549 0.470 20.552 1.00 89.69 71 GLU A O 1
ATOM 576 N N . GLU A 1 72 ? -15.523 1.134 18.642 1.00 90.31 72 GLU A N 1
ATOM 577 C CA . GLU A 1 72 ? -16.886 1.117 19.185 1.00 90.31 72 GLU A CA 1
ATOM 578 C C . GLU A 1 72 ? -17.283 -0.262 19.731 1.00 90.31 72 GLU A C 1
ATOM 580 O O . GLU A 1 72 ? -17.959 -0.373 20.760 1.00 90.31 72 GLU A O 1
ATOM 585 N N . TYR A 1 73 ? -16.906 -1.334 19.030 1.00 87.81 73 TYR A N 1
ATOM 586 C CA . TYR A 1 73 ? -17.196 -2.700 19.454 1.00 87.81 73 TYR A CA 1
ATOM 587 C C . TYR A 1 73 ? -16.439 -3.073 20.734 1.00 87.81 73 TYR A C 1
ATOM 589 O O . TYR A 1 73 ? -17.002 -3.717 21.625 1.00 87.81 73 TYR A O 1
ATOM 597 N N . LEU A 1 74 ? -15.181 -2.648 20.857 1.00 88.75 74 LEU A N 1
ATOM 598 C CA . LEU A 1 74 ? -14.366 -2.843 22.053 1.00 88.75 74 LEU A CA 1
ATOM 599 C C . LEU A 1 74 ? -14.887 -2.019 23.233 1.00 88.75 74 LEU A C 1
ATOM 601 O O . LEU A 1 74 ? -14.917 -2.512 24.360 1.00 88.75 74 LEU A O 1
ATOM 605 N N . GLU A 1 75 ? -15.338 -0.787 23.001 1.00 88.94 75 GLU A N 1
ATOM 606 C CA . GLU A 1 75 ? -15.945 0.053 24.035 1.00 88.94 75 GLU A CA 1
ATOM 607 C C . GLU A 1 75 ? -17.241 -0.545 24.580 1.00 88.94 75 GLU A C 1
ATOM 609 O O . GLU A 1 75 ? -17.416 -0.607 25.798 1.00 88.94 75 GLU A O 1
ATOM 614 N N . LYS A 1 76 ? -18.109 -1.068 23.706 1.00 84.38 76 LYS A N 1
ATOM 615 C CA . LYS A 1 76 ? -19.349 -1.764 24.100 1.00 84.38 76 LYS A CA 1
ATOM 616 C C . LYS A 1 76 ? -19.090 -3.057 24.881 1.00 84.38 76 LYS A C 1
ATOM 618 O O . LYS A 1 76 ? -19.975 -3.517 25.598 1.00 84.38 76 LYS A O 1
ATOM 623 N N . GLN A 1 77 ? -17.900 -3.642 24.752 1.00 77.81 77 GLN A N 1
ATOM 624 C CA . GLN A 1 77 ? -17.493 -4.850 25.471 1.00 77.81 77 GLN A CA 1
ATOM 625 C C . GLN A 1 77 ? -16.788 -4.587 26.798 1.00 77.81 77 GLN A C 1
ATOM 627 O O . GLN A 1 77 ? -16.608 -5.534 27.565 1.00 77.81 77 GLN A O 1
ATOM 632 N N . LYS A 1 78 ? -16.391 -3.346 27.107 1.00 69.19 78 LYS A N 1
ATOM 633 C CA . LYS A 1 78 ? -15.845 -3.034 28.432 1.00 69.19 78 LYS A CA 1
ATOM 634 C C . LYS A 1 78 ? -16.986 -3.196 29.448 1.00 69.19 78 LYS A C 1
ATOM 636 O O . LYS A 1 78 ? -17.939 -2.417 29.399 1.00 69.19 78 LYS A O 1
ATOM 641 N N . PRO A 1 79 ? -16.937 -4.199 30.349 1.00 58.88 79 PRO A N 1
ATOM 642 C CA . PRO A 1 79 ? -17.967 -4.352 31.365 1.00 58.88 79 PRO A CA 1
ATOM 643 C C . PRO A 1 79 ? -17.993 -3.079 32.210 1.00 58.88 79 PRO A C 1
ATOM 645 O O . PRO A 1 79 ? -16.937 -2.520 32.521 1.00 58.88 79 PRO A O 1
ATOM 648 N N . GLY A 1 80 ? -19.202 -2.605 32.521 1.00 66.94 80 GLY A N 1
ATOM 649 C CA . GLY A 1 80 ? -19.412 -1.385 33.293 1.00 66.94 80 GLY A CA 1
ATOM 650 C C . GLY A 1 80 ? -18.524 -1.354 34.536 1.00 66.94 80 GLY A C 1
ATOM 651 O O . GLY A 1 80 ? -18.457 -2.333 35.280 1.00 66.94 80 GLY A O 1
ATOM 652 N N . LYS A 1 81 ? -17.815 -0.236 34.715 1.00 4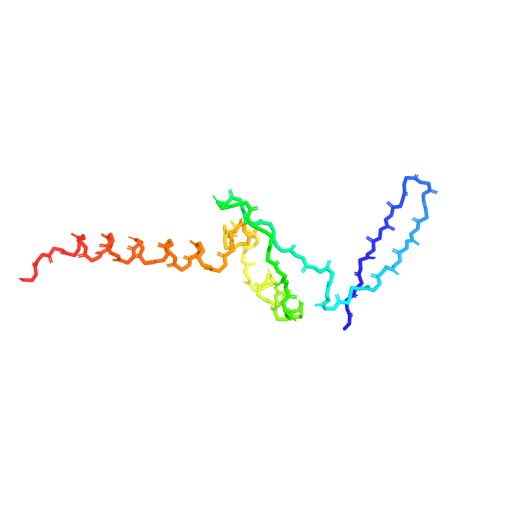8.72 81 LYS A N 1
ATOM 653 C CA . LYS A 1 81 ? -17.284 0.149 36.024 1.00 48.72 81 LYS A CA 1
ATOM 654 C C . LYS A 1 81 ? -18.431 0.418 36.987 1.00 48.72 81 LYS A C 1
ATOM 656 O O . LYS A 1 81 ? -19.436 1.007 36.530 1.00 48.72 81 LYS A O 1
#

Organism: NCBI:txid994573

pLDDT: mean 79.08, std 11.47, range [48.72, 92.88]